Protein 2OZH (pdb70)

Organism: Xanthomonas campestris pv. campestris (strain ATCC 33913 / DSM 3586 / NCPPB 528 / LMG 568 / P 25) (NCBI:txid190485)

Secondary structure (DSSP, 8-state):
----EEE--GGG--HHHHHHHHHHH-STTTT--HHHHHHHHHTSEEEEEEETTEEEEEEEEEE-SSSEEEEEEEEE-GGGTTSSHHHH------GGGSS-SEEE---SS-HHHHHTTT--S-SSGGG-----TTTT--

Foldseek 3Di:
DDDKDKDQPCVLDPLVVLVCCQCPVDQQRPLPDSVVSVVQSVQWRKIFIDDPSDTFWIKTWHDPLEAEIEIDSTDGHPVCPPRCPSVVSCCCVDNSNPPYNYYDYDDDPCVVVVVVVVDDPDPCVVPDDDDDRNPNPD

Sequence (138 aa):
GPHVHVSTDNSLLDIGLIHRTLSSQDTDWAKKDIPLALVQRAIDHSLCFGGFVDGRQVAFARVISDYATFAYLGDVFVVLPEHRRGRGYSSKALLDAVAHPDLQGLRRRFSSLATSSDDAHHGLLYARRYYGFTPPLFPQSLERYVPPGGLLYST

Radius of gyration: 15.12 Å; Cα contacts (8 Å, |Δi|>4): 221; chains: 1; bounding box: 36×44×34 Å

Nearest PDB structures (foldseek):
  2ozh-assembly1_A-2  TM=1.007E+00  e=1.141E-27  Xanthomonas campestris pv. campestris
  7dai-assembly2_C  TM=7.332E-01  e=5.340E-08  Oryza sativa Japonica Group
  1y7r-assembly1_B  TM=7.499E-01  e=1.841E-07  Staphylococcus aureus
  3s6f-assembly1_A-2  TM=7.801E-01  e=3.817E-06  Deinococcus radiodurans
  2atr-assembly1_A  TM=7.359E-01  e=1.605E-06  Streptococcus pneumoniae TIGR4

InterPro domains:
  IPR000182 GNAT domain [PF00583] (30-121)
  IPR000182 GNAT domain [PS51186] (4-136)
  IPR016181 Acyl-CoA N-acyltransferase [SSF55729] (35-123)
  IPR053144 Putative Acetyltransferase Butenolide Biosynthesis [PTHR43233] (3-137)

B-factor: mean 18.24, std 9.51, range [9.13, 61.23]

Solvent-accessible surface area: 9453 Å² total

Structure (mmCIF, N/CA/C/O backbone):
data_2OZH
#
_entry.id   2OZH
#
_cell.length_a   101.957
_cell.length_b   101.957
_cell.length_c   101.957
_cell.angle_alpha   90.000
_cell.angle_beta   90.000
_cell.angle_gamma   90.000
#
_symmetry.space_group_name_H-M   'I 21 3'
#
loop_
_entity.id
_entity.type
_entity.pdbx_description
1 polymer 'Hypothetical protein XCC2953'
2 non-polymer 'SULFATE ION'
3 non-polymer 'UNKNOWN LIGAND'
4 non-polymer 1,2-ETHANEDIOL
5 water water
#
loop_
_atom_site.group_PDB
_atom_site.id
_atom_site.type_symbol
_atom_site.label_atom_id
_atom_site.label_alt_id
_atom_site.label_comp_id
_atom_site.label_asym_id
_atom_site.label_entity_id
_atom_site.label_seq_id
_atom_site.pdbx_PDB_ins_code
_atom_site.Cartn_x
_atom_site.Cartn_y
_atom_site.Cartn_z
_atom_site.occupancy
_atom_site.B_iso_or_equiv
_atom_site.auth_seq_id
_atom_site.auth_comp_id
_atom_site.auth_asym_id
_atom_site.auth_atom_id
_atom_site.pdbx_PDB_model_num
ATOM 1 N N . GLY A 1 1 ? 24.248 49.769 10.640 1.00 18.04 0 GLY A N 1
ATOM 2 C CA . GLY A 1 1 ? 24.384 51.180 10.338 1.00 18.14 0 GLY A CA 1
ATOM 3 C C . GLY A 1 1 ? 23.292 52.037 10.898 1.00 20.17 0 GLY A C 1
ATOM 4 O O . GLY A 1 1 ? 23.158 53.212 10.502 1.00 20.00 0 GLY A O 1
ATOM 13 N N . PRO A 1 3 ? 21.240 54.549 13.256 1.00 19.52 2 PRO A N 1
ATOM 14 C CA . PRO A 1 3 ? 21.723 55.665 14.059 1.00 21.25 2 PRO A CA 1
ATOM 15 C C . PRO A 1 3 ? 21.529 55.444 15.530 1.00 22.40 2 PRO A C 1
ATOM 16 O O . PRO A 1 3 ? 20.538 54.853 15.951 1.00 26.56 2 PRO A O 1
ATOM 20 N N . HIS A 1 4 ? 22.458 55.939 16.326 1.00 20.74 3 HIS A N 1
ATOM 21 C CA . HIS A 1 4 ? 22.228 56.014 17.743 1.00 21.57 3 HIS A CA 1
ATOM 22 C C . HIS A 1 4 ? 21.925 57.501 17.986 1.00 20.94 3 HIS A C 1
ATOM 23 O O . HIS A 1 4 ? 22.841 58.289 18.127 1.00 24.67 3 HIS A O 1
ATOM 30 N N . VAL A 1 5 ? 20.647 57.858 18.002 1.00 18.87 4 VAL A N 1
ATOM 31 C CA . VAL A 1 5 ? 20.236 59.259 18.243 1.00 17.70 4 VAL A CA 1
ATOM 32 C C . VAL A 1 5 ? 19.071 59.306 19.186 1.00 17.12 4 VAL A C 1
ATOM 33 O O . VAL A 1 5 ? 18.121 58.537 19.072 1.00 20.79 4 VAL A O 1
ATOM 37 N N . HIS A 1 6 ? 19.089 60.271 20.099 1.00 13.67 5 HIS A N 1
ATOM 38 C CA . HIS A 1 6 ? 17.979 60.437 20.997 1.00 12.44 5 HIS A CA 1
ATOM 39 C C . HIS A 1 6 ? 17.047 61.494 20.435 1.00 12.78 5 HIS A C 1
ATOM 40 O O . HIS A 1 6 ? 17.499 62.589 20.073 1.00 13.88 5 HIS A O 1
ATOM 47 N N . VAL A 1 7 ? 15.732 61.223 20.390 1.00 11.93 6 VAL A N 1
ATOM 48 C CA . VAL A 1 7 ? 14.751 62.172 19.908 1.00 12.91 6 VAL A CA 1
ATOM 49 C C . VAL A 1 7 ? 13.887 62.560 21.086 1.00 14.52 6 VAL A C 1
ATOM 50 O O . VAL A 1 7 ? 13.366 61.688 21.805 1.00 15.12 6 VAL A O 1
ATOM 54 N N . SER A 1 8 ? 13.770 63.858 21.336 1.00 12.39 7 SER A N 1
ATOM 55 C CA . SER A 1 8 ? 12.961 64.363 22.424 1.00 11.56 7 SER A CA 1
ATOM 56 C C . SER A 1 8 ? 12.049 65.476 21.982 1.00 11.80 7 SER A C 1
ATOM 57 O O . SER A 1 8 ? 12.372 66.228 21.049 1.00 13.26 7 SER A O 1
ATOM 60 N N . THR A 1 9 ? 10.901 65.580 22.659 1.00 11.55 8 THR A N 1
ATOM 61 C CA . THR A 1 9 ? 10.033 66.726 22.519 1.00 11.32 8 THR A CA 1
ATOM 62 C C . THR A 1 9 ? 10.016 67.620 23.763 1.00 12.37 8 THR A C 1
ATOM 63 O O . THR A 1 9 ? 9.187 68.514 23.879 1.00 12.69 8 THR A O 1
ATOM 67 N N . ASP A 1 10 ? 10.965 67.410 24.678 1.00 11.23 9 ASP A N 1
ATOM 68 C CA . ASP A 1 10 ? 11.116 68.236 25.866 1.00 10.40 9 ASP A CA 1
ATOM 69 C C . ASP A 1 10 ? 11.966 69.462 25.544 1.00 10.69 9 ASP A C 1
ATOM 70 O O . ASP A 1 10 ? 13.188 69.335 25.360 1.00 10.75 9 ASP A O 1
ATOM 75 N N . ASN A 1 11 ? 11.337 70.640 25.486 1.00 11.15 10 ASN A N 1
ATOM 76 C CA . ASN A 1 11 ? 12.050 71.827 25.094 1.00 10.52 10 ASN A CA 1
ATOM 77 C C . ASN A 1 11 ? 13.205 72.168 26.004 1.00 11.07 10 ASN A C 1
ATOM 78 O O . ASN A 1 11 ? 14.138 72.873 25.565 1.00 10.51 10 ASN A O 1
ATOM 83 N N . SER A 1 12 ? 13.165 71.703 27.253 1.00 10.17 11 SER A N 1
ATOM 84 C CA . SER A 1 12 ? 14.258 72.009 28.157 1.00 10.80 11 SER A CA 1
ATOM 85 C C . SER A 1 12 ? 15.608 71.439 27.724 1.00 10.91 11 SER A C 1
ATOM 86 O O . SER A 1 12 ? 16.645 71.956 28.158 1.00 12.00 11 SER A O 1
ATOM 89 N N . LEU A 1 13 ? 15.603 70.384 26.924 1.00 10.71 12 LEU A N 1
ATOM 90 C CA . LEU A 1 13 ? 16.831 69.786 26.399 1.00 9.17 12 LEU A CA 1
ATOM 91 C C . LEU A 1 13 ? 17.384 70.539 25.191 1.00 10.68 12 LEU A C 1
ATOM 92 O O . LEU A 1 13 ? 18.564 70.389 24.877 1.00 10.52 12 LEU A O 1
ATOM 97 N N . LEU A 1 14 ? 16.584 71.372 24.529 1.00 10.56 13 LEU A N 1
ATOM 98 C CA . LEU A 1 14 ? 17.062 72.038 23.312 1.00 10.58 13 LEU A CA 1
ATOM 99 C C . LEU A 1 14 ? 18.225 72.972 23.601 1.00 10.68 13 LEU A C 1
ATOM 100 O O . LEU A 1 14 ? 18.253 73.648 24.645 1.00 11.24 13 LEU A O 1
ATOM 105 N N . ASP A 1 15 ? 19.134 73.058 22.644 1.00 10.22 14 ASP A N 1
ATOM 106 C CA . ASP A 1 15 ? 20.248 74.004 22.678 1.00 9.81 14 ASP A CA 1
ATOM 107 C C . ASP A 1 15 ? 19.786 75.212 21.872 1.00 10.13 14 ASP A C 1
ATOM 108 O O . ASP A 1 15 ? 19.915 75.258 20.654 1.00 10.37 14 ASP A O 1
ATOM 113 N N . ILE A 1 16 ? 19.186 76.188 22.549 1.00 10.51 15 ILE A N 1
ATOM 114 C CA . ILE A 1 16 ? 18.564 77.317 21.885 1.00 10.45 15 ILE A CA 1
ATOM 115 C C . ILE A 1 16 ? 19.600 78.114 21.119 1.00 10.75 15 ILE A C 1
ATOM 116 O O . ILE A 1 16 ? 19.317 78.577 20.012 1.00 11.29 15 ILE A O 1
ATOM 121 N N . GLY A 1 17 ? 20.791 78.291 21.679 1.00 11.03 16 GLY A N 1
ATOM 122 C CA . GLY A 1 17 ? 21.818 79.054 20.976 1.00 10.30 16 GLY A CA 1
ATOM 123 C C . GLY A 1 17 ? 22.221 78.388 19.692 1.00 11.44 16 GLY A C 1
ATOM 124 O O . GLY A 1 17 ? 22.429 79.054 18.669 1.00 11.58 16 GLY A O 1
ATOM 125 N N . LEU A 1 18 ? 22.397 77.069 19.719 1.00 10.42 17 LEU A N 1
ATOM 126 C CA . LEU A 1 18 ? 22.702 76.348 18.481 1.00 9.70 17 LEU A CA 1
ATOM 127 C C . LEU A 1 18 ? 21.602 76.530 17.442 1.00 9.61 17 LEU A C 1
ATOM 128 O O . LEU A 1 18 ? 21.883 76.714 16.245 1.00 10.63 17 LEU A O 1
ATOM 133 N N . ILE A 1 19 ? 20.346 76.412 17.861 1.00 10.08 18 ILE A N 1
ATOM 134 C CA . ILE A 1 19 ? 19.250 76.532 16.945 1.00 10.31 18 ILE A CA 1
ATOM 135 C C . ILE A 1 19 ? 19.226 77.942 16.373 1.00 10.13 18 ILE A C 1
ATOM 136 O O . ILE A 1 19 ? 19.012 78.137 15.185 1.00 10.91 18 ILE A O 1
ATOM 141 N N . HIS A 1 20 ? 19.352 78.944 17.224 1.00 10.22 19 HIS A N 1
ATOM 142 C CA . HIS A 1 20 ? 19.389 80.322 16.783 1.00 9.63 19 HIS A CA 1
ATOM 143 C C . HIS A 1 20 ? 20.499 80.571 15.774 1.00 10.35 19 HIS A C 1
ATOM 144 O O . HIS A 1 20 ? 20.266 81.156 14.708 1.00 11.07 19 HIS A O 1
ATOM 151 N N . ARG A 1 21 ? 21.714 80.160 16.084 1.00 10.11 20 ARG A N 1
ATOM 152 C CA . ARG A 1 21 ? 22.824 80.384 15.153 1.00 9.99 20 ARG A CA 1
ATOM 153 C C . ARG A 1 21 ? 22.572 79.694 13.827 1.00 10.59 20 ARG A C 1
ATOM 154 O O . ARG A 1 21 ? 22.805 80.253 12.762 1.00 10.67 20 ARG A O 1
ATOM 162 N N . THR A 1 22 ? 22.108 78.451 13.895 1.00 10.58 21 THR A N 1
ATOM 163 C CA . THR A 1 22 ? 21.863 77.654 12.688 1.00 10.08 21 THR A CA 1
ATOM 164 C C . THR A 1 22 ? 20.807 78.295 11.822 1.00 11.21 21 THR A C 1
ATOM 165 O O . THR A 1 22 ? 20.996 78.491 10.611 1.00 11.47 21 THR A O 1
ATOM 169 N N . LEU A 1 23 ? 19.676 78.622 12.426 1.00 10.63 22 LEU A N 1
ATOM 170 C CA . LEU A 1 23 ? 18.579 79.215 11.658 1.00 10.57 22 LEU A CA 1
ATOM 171 C C . LEU A 1 23 ? 18.981 80.573 11.099 1.00 10.62 22 LEU A C 1
ATOM 172 O O . LEU A 1 23 ? 18.731 80.890 9.926 1.00 12.81 22 LEU A O 1
ATOM 177 N N . SER A 1 24 ? 19.616 81.402 11.923 1.00 11.53 23 SER A N 1
ATOM 178 C CA A SER A 1 24 ? 19.979 82.762 11.546 0.50 10.45 23 SER A CA 1
ATOM 179 C CA B SER A 1 24 ? 19.890 82.749 11.483 0.50 12.59 23 SER A CA 1
ATOM 180 C C . SER A 1 24 ? 21.016 82.820 10.461 1.00 12.30 23 SER A C 1
ATOM 181 O O . SER A 1 24 ? 21.001 83.712 9.613 1.00 12.62 23 SER A O 1
ATOM 186 N N . GLN A 1 25 ? 21.969 81.906 10.519 1.00 12.06 24 GLN A N 1
ATOM 187 C CA . GLN A 1 25 ? 23.142 81.986 9.646 1.00 12.65 24 GLN A CA 1
ATOM 188 C C . GLN A 1 25 ? 23.185 80.980 8.527 1.00 13.36 24 GLN A C 1
ATOM 189 O O . GLN A 1 25 ? 23.792 81.266 7.475 1.00 15.21 24 GLN A O 1
ATOM 195 N N . ASP A 1 26 ? 22.606 79.799 8.724 1.00 12.16 25 ASP A N 1
ATOM 196 C CA . ASP A 1 26 ? 22.760 78.707 7.773 1.00 13.47 25 ASP A CA 1
ATOM 197 C C . ASP A 1 26 ? 21.476 78.276 7.081 1.00 15.79 25 ASP A C 1
ATOM 198 O O . ASP A 1 26 ? 21.461 77.222 6.452 1.00 18.35 25 ASP A O 1
ATOM 203 N N . THR A 1 27 ? 20.436 79.102 7.149 1.00 14.11 26 THR A N 1
ATOM 204 C CA . THR A 1 27 ? 19.193 78.867 6.423 1.00 15.13 26 THR A CA 1
ATOM 205 C C . THR A 1 27 ? 18.791 80.135 5.690 1.00 17.32 26 THR A C 1
ATOM 206 O O . THR A 1 27 ? 19.081 81.226 6.125 1.00 18.62 26 THR A O 1
ATOM 210 N N . ASP A 1 28 ? 18.061 79.997 4.582 1.00 17.52 27 ASP A N 1
ATOM 211 C CA . ASP A 1 28 ? 17.516 81.198 3.971 1.00 19.21 27 ASP A CA 1
ATOM 212 C C . ASP A 1 28 ? 16.192 81.627 4.604 1.00 17.59 27 ASP A C 1
ATOM 213 O O . ASP A 1 28 ? 15.927 82.845 4.767 1.00 19.47 27 ASP A O 1
ATOM 218 N N . TRP A 1 29 ? 15.395 80.645 5.037 1.00 16.13 28 TRP A N 1
ATOM 219 C CA . TRP A 1 29 ? 14.063 80.936 5.493 1.00 16.38 28 TRP A CA 1
ATOM 220 C C . TRP A 1 29 ? 14.054 81.665 6.829 1.00 18.39 28 TRP A C 1
ATOM 221 O O . TRP A 1 29 ? 13.100 82.328 7.166 1.00 20.02 28 TRP A O 1
ATOM 232 N N . ALA A 1 30 ? 15.123 81.550 7.605 1.00 15.64 29 ALA A N 1
ATOM 233 C CA . ALA A 1 30 ? 15.173 82.222 8.888 1.00 14.92 29 ALA A CA 1
ATOM 234 C C . ALA A 1 30 ? 16.402 83.086 9.036 1.00 14.07 29 ALA A C 1
ATOM 235 O O . ALA A 1 30 ? 16.791 83.438 10.143 1.00 14.11 29 ALA A O 1
ATOM 237 N N . LYS A 1 31 ? 17.006 83.484 7.913 1.00 13.34 30 LYS A N 1
ATOM 238 C CA A LYS A 1 31 ? 18.178 84.346 7.929 0.50 14.06 30 LYS A CA 1
ATOM 239 C CA B LYS A 1 31 ? 18.177 84.340 7.933 0.50 14.26 30 LYS A CA 1
ATOM 240 C C . LYS A 1 31 ? 17.956 85.553 8.836 1.00 13.01 30 LYS A C 1
ATOM 241 O O . LYS A 1 31 ? 16.945 86.274 8.700 1.00 15.55 30 LYS A O 1
ATOM 252 N N . ASP A 1 32 ? 18.895 85.776 9.754 1.00 12.82 31 ASP A N 1
ATOM 253 C CA . ASP A 1 32 ? 18.908 86.925 10.660 1.00 12.71 31 ASP A CA 1
ATOM 254 C C . ASP A 1 32 ? 17.795 86.919 11.708 1.00 12.93 31 ASP A C 1
ATOM 255 O O . ASP A 1 32 ? 17.589 87.913 12.394 1.00 14.83 31 ASP A O 1
ATOM 260 N N . ILE A 1 33 ? 17.125 85.785 11.909 1.00 12.82 32 ILE A N 1
ATOM 261 C CA . ILE A 1 33 ? 16.033 85.727 12.893 1.00 12.07 32 ILE A CA 1
ATOM 262 C C . ILE A 1 33 ? 16.568 86.107 14.289 1.00 12.76 32 ILE A C 1
ATOM 263 O O . ILE A 1 33 ? 17.639 85.618 14.708 1.00 13.13 32 ILE A O 1
ATOM 268 N N . PRO A 1 34 ? 15.861 86.999 15.011 1.00 11.92 33 PRO A N 1
ATOM 269 C CA . PRO A 1 34 ? 16.318 87.300 16.378 1.00 11.58 33 PRO A CA 1
ATOM 270 C C . PRO A 1 34 ? 16.146 86.175 17.365 1.00 12.55 33 PRO A C 1
ATOM 271 O O . PRO A 1 34 ? 15.233 85.370 17.255 1.00 12.13 33 PRO A O 1
ATOM 275 N N . LEU A 1 35 ? 17.052 86.116 18.338 1.00 11.34 34 LEU A N 1
ATOM 276 C CA . LEU A 1 35 ? 16.994 85.140 19.417 1.00 11.11 34 LEU A CA 1
ATOM 277 C C . LEU A 1 35 ? 15.643 85.125 20.110 1.00 11.78 34 LEU A C 1
ATOM 278 O O . LEU A 1 35 ? 15.106 84.085 20.394 1.00 12.16 34 LEU A O 1
ATOM 283 N N . ALA A 1 36 ? 15.095 86.301 20.382 1.00 11.89 35 ALA A N 1
ATOM 284 C CA . ALA A 1 36 ? 13.844 86.362 21.129 1.00 13.54 35 ALA A CA 1
ATOM 285 C C . ALA A 1 36 ? 12.735 85.717 20.352 1.00 12.90 35 ALA A C 1
ATOM 286 O O . ALA A 1 36 ? 11.821 85.112 20.951 1.00 13.34 35 ALA A O 1
ATOM 288 N N . LEU A 1 37 ? 12.766 85.791 19.022 1.00 12.65 36 LEU A N 1
ATOM 289 C CA . LEU A 1 37 ? 11.747 85.154 18.206 1.00 12.89 36 LEU A CA 1
ATOM 290 C C . LEU A 1 37 ? 11.950 83.660 18.170 1.00 12.32 36 LEU A C 1
ATOM 291 O O . LEU A 1 37 ? 10.996 82.887 18.133 1.00 13.22 36 LEU A O 1
ATOM 296 N N . VAL A 1 38 ? 13.206 83.214 18.107 1.00 11.78 37 VAL A N 1
ATOM 297 C CA . VAL A 1 38 ? 13.487 81.770 18.182 1.00 11.00 37 VAL A CA 1
ATOM 298 C C . VAL A 1 38 ? 12.923 81.217 19.476 1.00 11.31 37 VAL A C 1
ATOM 299 O O . VAL A 1 38 ? 12.254 80.188 19.465 1.00 11.75 37 VAL A O 1
ATOM 303 N N . GLN A 1 39 ? 13.202 81.871 20.591 1.00 11.08 38 GLN A N 1
ATOM 304 C CA . GLN A 1 39 ? 12.737 81.387 21.868 1.00 11.03 38 GLN A CA 1
ATOM 305 C C . GLN A 1 39 ? 11.222 81.368 21.938 1.00 10.73 38 GLN A C 1
ATOM 306 O O . GLN A 1 39 ? 10.637 80.359 22.368 1.00 11.98 38 GLN A O 1
ATOM 312 N N . ARG A 1 40 ? 10.586 82.460 21.512 1.00 11.24 39 ARG A N 1
ATOM 313 C CA . ARG A 1 40 ? 9.126 82.510 21.537 1.00 10.84 39 ARG A CA 1
ATOM 314 C C . ARG A 1 40 ? 8.516 81.428 20.646 1.00 11.65 39 ARG A C 1
ATOM 315 O O . ARG A 1 40 ? 7.556 80.745 21.026 1.00 12.24 39 ARG A O 1
ATOM 323 N N . ALA A 1 41 ? 9.074 81.265 19.462 1.00 11.01 40 ALA A N 1
ATOM 324 C CA . ALA A 1 41 ? 8.580 80.257 18.545 1.00 11.04 40 ALA A CA 1
ATOM 325 C C . ALA A 1 41 ? 8.636 78.891 19.184 1.00 11.01 40 ALA A C 1
ATOM 326 O O . ALA A 1 41 ? 7.675 78.116 19.135 1.00 11.90 40 ALA A O 1
ATOM 328 N N . ILE A 1 42 ? 9.777 78.543 19.780 1.00 10.96 41 ILE A N 1
ATOM 329 C CA . ILE A 1 42 ? 9.950 77.252 20.417 1.00 10.62 41 ILE A CA 1
ATOM 330 C C . ILE A 1 42 ? 8.961 77.057 21.557 1.00 10.89 41 ILE A C 1
ATOM 331 O O . ILE A 1 42 ? 8.373 75.976 21.694 1.00 11.64 41 ILE A O 1
ATOM 336 N N . ASP A 1 43 ? 8.764 78.119 22.347 1.00 10.93 42 ASP A N 1
ATOM 337 C CA . ASP A 1 43 ? 7.870 78.047 23.494 1.00 10.80 42 ASP A CA 1
ATOM 338 C C . ASP A 1 43 ? 6.443 77.703 23.072 1.00 10.88 42 ASP A C 1
ATOM 339 O O . ASP A 1 43 ? 5.695 77.086 23.840 1.00 14.05 42 ASP A O 1
ATOM 344 N N . HIS A 1 44 ? 6.073 78.027 21.842 1.00 11.00 43 HIS A N 1
ATOM 345 C CA . HIS A 1 44 ? 4.696 77.823 21.360 1.00 11.15 43 HIS A CA 1
ATOM 346 C C . HIS A 1 44 ? 4.568 76.794 20.266 1.00 11.94 43 HIS A C 1
ATOM 347 O O . HIS A 1 44 ? 3.571 76.746 19.539 1.00 12.98 43 HIS A O 1
ATOM 354 N N . SER A 1 45 ? 5.560 75.925 20.157 1.00 11.73 44 SER A N 1
ATOM 355 C CA . SER A 1 45 ? 5.582 74.862 19.184 1.00 11.01 44 SER A CA 1
ATOM 356 C C . SER A 1 45 ? 5.853 73.532 19.827 1.00 11.79 44 SER A C 1
ATOM 357 O O . SER A 1 45 ? 6.364 73.467 20.950 1.00 12.80 44 SER A O 1
ATOM 360 N N . LEU A 1 46 ? 5.562 72.465 19.086 1.00 10.96 45 LEU A N 1
ATOM 361 C CA . LEU A 1 46 ? 5.976 71.119 19.424 1.00 11.18 45 LEU A CA 1
ATOM 362 C C . LEU A 1 46 ? 7.274 70.856 18.691 1.00 10.33 45 LEU A C 1
ATOM 363 O O . LEU A 1 46 ? 7.337 70.792 17.470 1.00 11.14 45 LEU A O 1
ATOM 368 N N . CYS A 1 47 ? 8.358 70.818 19.458 1.00 10.93 46 CYS A N 1
ATOM 369 C CA . CYS A 1 47 ? 9.698 70.770 18.907 1.00 10.94 46 CYS A CA 1
ATOM 370 C C . CYS A 1 47 ? 10.301 69.396 19.107 1.00 11.10 46 CYS A C 1
ATOM 371 O O . CYS A 1 47 ? 10.090 68.755 20.145 1.00 11.90 46 CYS A O 1
ATOM 374 N N . PHE A 1 48 ? 11.050 68.957 18.100 1.00 11.39 47 PHE A N 1
ATOM 375 C CA . PHE A 1 48 ? 11.727 67.645 18.088 1.00 11.69 47 PHE A CA 1
ATOM 376 C C . PHE A 1 48 ? 13.223 67.921 18.017 1.00 10.72 47 PHE A C 1
ATOM 377 O O . PHE A 1 48 ? 13.723 68.454 17.026 1.00 11.61 47 PHE A O 1
ATOM 385 N N . GLY A 1 49 ? 13.929 67.546 19.064 1.00 11.44 48 GLY A N 1
ATOM 386 C CA . GLY A 1 49 ? 15.377 67.659 19.056 1.00 11.22 48 GLY A CA 1
ATOM 387 C C . GLY A 1 49 ? 16.003 66.303 18.914 1.00 11.61 48 GLY A C 1
ATOM 388 O O . GLY A 1 49 ? 15.527 65.330 19.485 1.00 12.19 48 GLY A O 1
ATOM 389 N N . GLY A 1 50 ? 17.093 66.223 18.167 1.00 11.20 49 GLY A N 1
ATOM 390 C CA . GLY A 1 50 ? 17.893 65.027 18.089 1.00 10.81 49 GLY A CA 1
ATOM 391 C C . GLY A 1 50 ? 19.261 65.276 18.713 1.00 10.13 49 GLY A C 1
ATOM 392 O O . GLY A 1 50 ? 19.850 66.329 18.491 1.00 11.10 49 GLY A O 1
ATOM 393 N N . PHE A 1 51 ? 19.679 64.321 19.526 1.00 11.13 50 PHE A N 1
ATOM 394 C CA . PHE A 1 51 ? 20.873 64.480 20.354 1.00 11.01 50 PHE A CA 1
ATOM 395 C C . PHE A 1 51 ? 21.766 63.259 20.263 1.00 10.14 50 PHE A C 1
ATOM 396 O O . PHE A 1 51 ? 21.264 62.124 20.258 1.00 11.87 50 PHE A O 1
ATOM 404 N N . VAL A 1 52 ? 23.066 63.504 20.243 1.00 10.69 51 VAL A N 1
ATOM 405 C CA . VAL A 1 52 ? 24.062 62.438 20.296 1.00 11.09 51 VAL A CA 1
ATOM 406 C C . VAL A 1 52 ? 25.153 62.865 21.273 1.00 11.23 51 VAL A C 1
ATOM 407 O O . VAL A 1 52 ? 25.727 63.921 21.131 1.00 11.61 51 VAL A O 1
ATOM 411 N N . ASP A 1 53 ? 25.444 62.004 22.236 1.00 12.58 52 ASP A N 1
ATOM 412 C CA . ASP A 1 53 ? 26.553 62.199 23.173 1.00 11.85 52 ASP A CA 1
ATOM 413 C C . ASP A 1 53 ? 26.526 63.589 23.807 1.00 11.33 52 ASP A C 1
ATOM 414 O O . ASP A 1 53 ? 27.538 64.276 23.959 1.00 12.05 52 ASP A O 1
ATOM 419 N N . GLY A 1 54 ? 25.329 64.003 24.186 1.00 11.63 53 GLY A N 1
ATOM 420 C CA . GLY A 1 54 ? 25.165 65.200 24.969 1.00 11.22 53 GLY A CA 1
ATOM 421 C C . GLY A 1 54 ? 25.023 66.492 24.210 1.00 11.27 53 GLY A C 1
ATOM 422 O O . GLY A 1 54 ? 24.957 67.566 24.810 1.00 11.53 53 GLY A O 1
ATOM 423 N N . ARG A 1 55 ? 25.062 66.401 22.864 1.00 11.62 54 ARG A N 1
ATOM 424 C CA . ARG A 1 55 ? 25.002 67.556 22.005 1.00 12.13 54 ARG A CA 1
ATOM 425 C C . ARG A 1 55 ? 23.793 67.429 21.082 1.00 10.22 54 ARG A C 1
ATOM 426 O O . ARG A 1 55 ? 23.494 66.334 20.614 1.00 11.56 54 ARG A O 1
ATOM 434 N N . GLN A 1 56 ? 23.161 68.554 20.790 1.00 10.90 55 GLN A N 1
ATOM 435 C CA . GLN A 1 56 ? 22.087 68.568 19.791 1.00 9.98 55 GLN A CA 1
ATOM 436 C C . GLN A 1 56 ? 22.705 68.527 18.394 1.00 11.43 55 GLN A C 1
ATOM 437 O O . GLN A 1 56 ? 23.627 69.268 18.080 1.00 12.96 55 GLN A O 1
ATOM 443 N N . VAL A 1 57 ? 22.136 67.652 17.560 1.00 11.09 56 VAL A N 1
ATOM 444 C CA . VAL A 1 57 ? 22.596 67.449 16.187 1.00 11.34 56 VAL A CA 1
ATOM 445 C C . VAL A 1 57 ? 21.515 67.703 15.143 1.00 11.20 56 VAL A C 1
ATOM 446 O O . VAL A 1 57 ? 21.838 67.793 13.954 1.00 10.85 56 VAL A O 1
ATOM 450 N N . ALA A 1 58 ? 20.245 67.809 15.542 1.00 10.39 57 ALA A N 1
ATOM 451 C CA . ALA A 1 58 ? 19.167 67.928 14.552 1.00 10.65 57 ALA A CA 1
ATOM 452 C C . ALA A 1 58 ? 17.965 68.546 15.220 1.00 10.29 57 ALA A C 1
ATOM 453 O O . ALA A 1 58 ? 17.848 68.555 16.453 1.00 10.68 57 ALA A O 1
ATOM 455 N N . PHE A 1 59 ? 17.028 69.046 14.404 1.00 10.20 58 PHE A N 1
ATOM 456 C CA . PHE A 1 59 ? 15.851 69.745 14.889 1.00 9.70 58 PHE A CA 1
ATOM 457 C C . PHE A 1 59 ? 14.740 69.668 13.860 1.00 9.99 58 PHE A C 1
ATOM 458 O O . PHE A 1 59 ? 14.993 69.623 12.663 1.00 11.18 58 PHE A O 1
ATOM 466 N N . ALA A 1 60 ? 13.513 69.675 14.363 1.00 10.58 59 ALA A N 1
ATOM 467 C CA . ALA A 1 60 ? 12.320 69.881 13.539 1.00 11.71 59 ALA A CA 1
ATOM 468 C C . ALA A 1 60 ? 11.282 70.512 14.414 1.00 11.26 59 ALA A C 1
ATOM 469 O O . ALA A 1 60 ? 11.241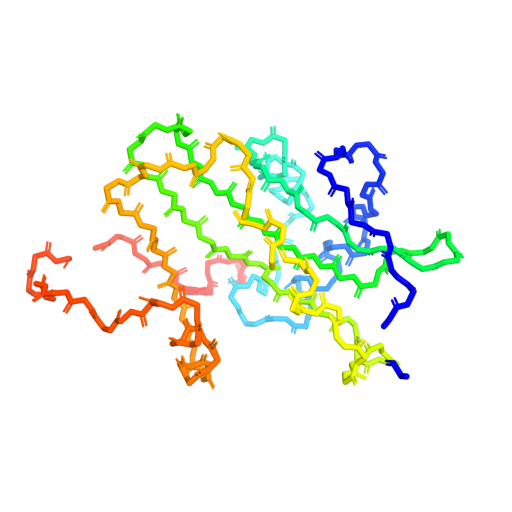 70.263 15.610 1.00 12.49 59 ALA A O 1
ATOM 471 N N . ARG A 1 61 ? 10.433 71.344 13.833 1.00 10.66 60 ARG A N 1
ATOM 472 C CA . ARG A 1 61 ? 9.486 72.118 14.608 1.00 11.23 60 ARG A CA 1
ATOM 473 C C . ARG A 1 61 ? 8.095 72.075 13.986 1.00 10.36 60 ARG A C 1
ATOM 474 O O . ARG A 1 61 ? 7.963 72.245 12.779 1.00 11.91 60 ARG A O 1
ATOM 482 N N . VAL A 1 62 ? 7.101 71.821 14.816 1.00 10.70 61 VAL A N 1
ATOM 483 C CA . VAL A 1 62 ? 5.722 71.718 14.369 1.00 11.05 61 VAL A CA 1
ATOM 484 C C . VAL A 1 62 ? 4.852 72.750 15.092 1.00 10.95 61 VAL A C 1
ATOM 485 O O . VAL A 1 62 ? 4.879 72.848 16.313 1.00 11.84 61 VAL A O 1
ATOM 489 N N . ILE A 1 63 ? 4.056 73.508 14.343 1.00 10.44 62 ILE A N 1
ATOM 490 C CA . ILE A 1 63 ? 3.068 74.412 14.901 1.00 10.14 62 ILE A CA 1
ATOM 491 C C . ILE A 1 63 ? 1.713 73.735 14.623 1.00 10.30 62 ILE A C 1
ATOM 492 O O . ILE A 1 63 ? 1.398 73.456 13.475 1.00 11.09 62 ILE A O 1
ATOM 497 N N . SER A 1 64 ? 0.917 73.515 15.657 1.00 10.59 63 SER A N 1
ATOM 498 C CA . SER A 1 64 ? -0.312 72.739 15.493 1.00 10.11 63 SER A CA 1
ATOM 499 C C . SER A 1 64 ? -1.314 73.055 16.562 1.00 10.28 63 SER A C 1
ATOM 500 O O . SER A 1 64 ? -0.952 73.493 17.654 1.00 11.15 63 SER A O 1
ATOM 503 N N . ASP A 1 65 ? -2.591 72.788 16.263 1.00 10.21 64 ASP A N 1
ATOM 504 C CA . ASP A 1 65 ? -3.639 72.760 17.272 1.00 9.96 64 ASP A CA 1
ATOM 505 C C . ASP A 1 65 ? -3.828 71.377 17.891 1.00 9.94 64 ASP A C 1
ATOM 506 O O . ASP A 1 65 ? -4.715 71.205 18.714 1.00 10.64 64 ASP A O 1
ATOM 511 N N . TYR A 1 66 ? -3.012 70.405 17.476 1.00 10.85 65 TYR A N 1
ATOM 512 C CA . TYR A 1 66 ? -3.070 69.034 17.981 1.00 11.20 65 TYR A CA 1
ATOM 513 C C . TYR A 1 66 ? -4.436 68.420 17.763 1.00 10.65 65 TYR A C 1
ATOM 514 O O . TYR A 1 66 ? -4.893 67.547 18.535 1.00 12.12 65 TYR A O 1
ATOM 523 N N . ALA A 1 67 ? -5.108 68.860 16.697 1.00 10.39 66 ALA A N 1
ATOM 524 C CA . ALA A 1 67 ? -6.469 68.436 16.422 1.00 9.80 66 ALA A CA 1
ATOM 525 C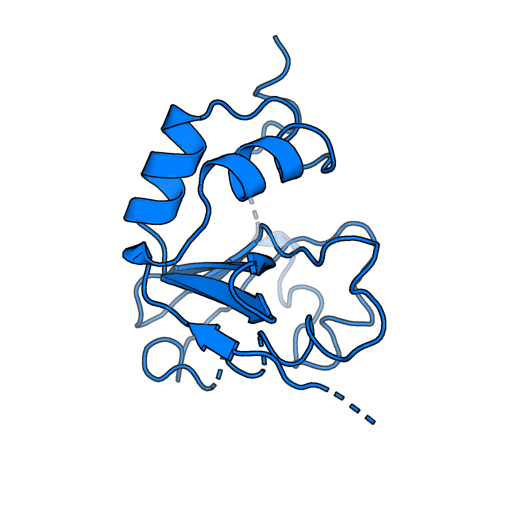 C . ALA A 1 67 ? -6.856 68.386 14.958 1.00 10.76 66 ALA A C 1
ATOM 526 O O . ALA A 1 67 ? -7.399 67.370 14.508 1.00 11.18 66 ALA A O 1
ATOM 528 N N . THR A 1 68 ? -6.559 69.455 14.223 1.00 10.01 67 THR A N 1
ATOM 529 C CA . THR A 1 68 ? -6.996 69.608 12.845 1.00 9.82 67 THR A CA 1
ATOM 530 C C . THR A 1 68 ? -5.892 69.969 11.844 1.00 9.99 67 THR A C 1
ATOM 531 O O . THR A 1 68 ? -6.036 69.664 10.673 1.00 10.38 67 THR A O 1
ATOM 535 N N . PHE A 1 69 ? -4.830 70.635 12.299 1.00 10.47 68 PHE A N 1
ATOM 536 C CA . PHE A 1 69 ? -3.858 71.259 11.419 1.00 10.09 68 PHE A CA 1
ATOM 537 C C . PHE A 1 69 ? -2.488 71.237 12.047 1.00 11.27 68 PHE A C 1
ATOM 538 O O . PHE A 1 69 ? -2.348 71.439 13.254 1.00 10.95 68 PHE A O 1
ATOM 546 N N . ALA A 1 70 ? -1.468 70.998 11.223 1.00 10.07 69 ALA A N 1
ATOM 547 C CA . ALA A 1 70 ? -0.077 71.196 11.642 1.00 9.71 69 ALA A CA 1
ATOM 548 C C . ALA A 1 70 ? 0.732 71.756 10.488 1.00 11.08 6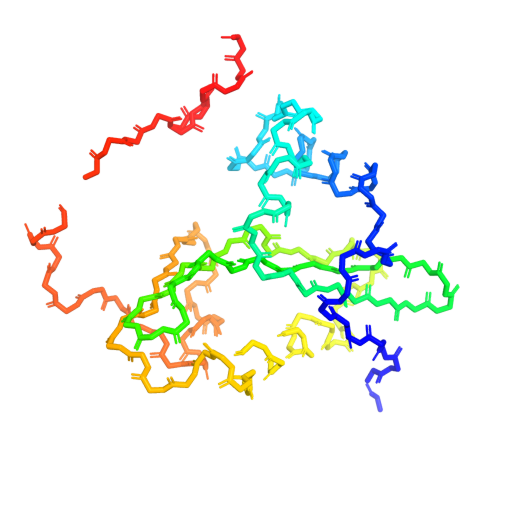9 ALA A C 1
ATOM 549 O O . ALA A 1 70 ? 0.439 71.488 9.327 1.00 10.74 69 ALA A O 1
ATOM 551 N N . TYR A 1 71 ? 1.797 72.475 10.857 1.00 10.56 70 TYR A N 1
ATOM 552 C CA . TYR A 1 71 ? 2.758 73.039 9.924 1.00 9.78 70 TYR A CA 1
ATOM 553 C C . TYR A 1 71 ? 4.151 72.640 10.393 1.00 10.49 70 TYR A C 1
ATOM 554 O O . TYR A 1 71 ? 4.473 72.829 11.558 1.00 11.95 70 TYR A O 1
ATOM 563 N N . LEU A 1 72 ? 4.958 72.101 9.493 1.00 10.10 71 LEU A N 1
ATOM 564 C CA . LEU A 1 72 ? 6.329 71.685 9.758 1.00 11.00 71 LEU A CA 1
ATOM 565 C C . LEU A 1 72 ? 7.281 72.716 9.217 1.00 12.34 71 LEU A C 1
ATOM 566 O O . LEU A 1 72 ? 7.178 73.140 8.091 1.00 12.89 71 LEU A O 1
ATOM 571 N N . GLY A 1 73 ? 8.297 73.033 10.008 1.00 13.04 72 GLY A N 1
ATOM 572 C CA . GLY A 1 73 ? 9.398 73.871 9.537 1.00 14.23 72 GLY A CA 1
ATOM 573 C C . GLY A 1 73 ? 10.642 73.716 10.387 1.00 13.66 72 GLY A C 1
ATOM 574 O O . GLY A 1 73 ? 10.706 72.914 11.309 1.00 13.52 72 GLY A O 1
ATOM 575 N N . ASP A 1 74 ? 11.640 74.502 10.028 1.00 13.88 73 ASP A N 1
ATOM 576 C CA . ASP A 1 74 ? 12.911 74.587 10.751 1.00 12.73 73 ASP A CA 1
ATOM 577 C C . ASP A 1 74 ? 13.672 73.261 10.804 1.00 14.08 73 ASP A C 1
ATOM 578 O O . ASP A 1 74 ? 14.486 73.056 11.686 1.00 14.60 73 ASP A O 1
ATOM 583 N N . VAL A 1 75 ? 13.478 72.384 9.844 1.00 12.45 74 VAL A N 1
ATOM 584 C CA . VAL A 1 75 ? 14.150 71.083 9.852 1.00 12.29 74 VAL A CA 1
ATOM 585 C C . VAL A 1 75 ? 15.594 71.251 9.484 1.00 11.91 74 VAL A C 1
ATOM 586 O O . VAL A 1 75 ? 15.945 71.857 8.440 1.00 13.85 74 VAL A O 1
ATOM 590 N N . PHE A 1 76 ? 16.493 70.717 10.325 1.00 10.93 75 PHE A N 1
ATOM 591 C CA . PHE A 1 76 ? 17.881 70.688 9.966 1.00 11.13 75 PHE A CA 1
ATOM 592 C C . PHE A 1 76 ? 18.604 69.541 10.680 1.00 10.46 75 PHE A C 1
ATOM 593 O O . PHE A 1 76 ? 18.194 69.079 11.737 1.00 10.25 75 PHE A O 1
ATOM 601 N N . VAL A 1 77 ? 19.723 69.154 10.057 1.00 11.01 76 VAL A N 1
ATOM 602 C CA A VAL A 1 77 ? 20.741 68.278 10.640 0.50 10.71 76 VAL A CA 1
ATOM 603 C CA B VAL A 1 77 ? 20.731 68.307 10.675 0.50 11.80 76 VAL A CA 1
ATOM 604 C C . VAL A 1 77 ? 22.069 68.975 10.439 1.00 11.43 76 VAL A C 1
ATOM 605 O O . VAL A 1 77 ? 22.336 69.452 9.343 1.00 13.07 76 VAL A O 1
ATOM 612 N N . LEU A 1 78 ? 22.911 69.035 11.476 1.00 10.73 77 LEU A N 1
ATOM 613 C CA . LEU A 1 78 ? 24.212 69.674 11.338 1.00 11.96 77 LEU A CA 1
ATOM 614 C C . LEU A 1 78 ? 25.041 68.933 10.313 1.00 11.19 77 LEU A C 1
ATOM 615 O O . LEU A 1 78 ? 24.956 67.700 10.198 1.00 11.09 77 LEU A O 1
ATOM 620 N N . PRO A 1 79 ? 25.841 69.645 9.521 1.00 12.66 78 PRO A N 1
ATOM 621 C CA . PRO A 1 79 ? 26.513 69.017 8.391 1.00 14.20 78 PRO A CA 1
ATOM 622 C C . PRO A 1 79 ? 27.389 67.830 8.710 1.00 13.51 78 PRO A C 1
ATOM 62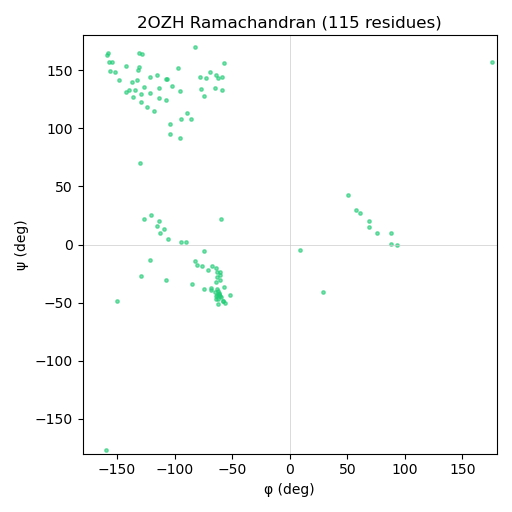3 O O . PRO A 1 79 ? 27.413 66.861 7.921 1.00 17.39 78 PRO A O 1
ATOM 627 N N . GLU A 1 80 ? 28.086 67.839 9.831 1.00 13.72 79 GLU A N 1
ATOM 628 C CA . GLU A 1 80 ? 28.967 66.719 10.155 1.00 15.16 79 GLU A CA 1
ATOM 629 C C . GLU A 1 80 ? 28.220 65.463 10.605 1.00 16.17 79 GLU A C 1
ATOM 630 O O . GLU A 1 80 ? 28.834 64.412 10.787 1.00 18.34 79 GLU A O 1
ATOM 636 N N . HIS A 1 81 ? 26.906 65.571 10.757 1.00 13.19 80 HIS A N 1
ATOM 637 C CA . HIS A 1 81 ? 26.046 64.508 11.259 1.00 11.86 80 HIS A CA 1
ATOM 638 C C . HIS A 1 81 ? 25.100 63.990 10.197 1.00 13.11 80 HIS A C 1
ATOM 639 O O . HIS A 1 81 ? 24.164 63.253 10.520 1.00 13.59 80 HIS A O 1
ATOM 646 N N . ARG A 1 82 ? 25.294 64.388 8.948 1.00 12.80 81 ARG A N 1
ATOM 647 C CA A ARG A 1 82 ? 24.408 63.968 7.879 0.60 14.37 81 ARG A CA 1
ATOM 648 C CA B ARG A 1 82 ? 24.442 63.972 7.832 0.40 14.04 81 ARG A CA 1
ATOM 649 C C . ARG A 1 82 ? 24.653 62.522 7.412 1.00 13.79 81 ARG A C 1
ATOM 650 O O . ARG A 1 82 ? 25.733 61.943 7.639 1.00 14.82 81 ARG A O 1
ATOM 661 N N . GLY A 1 83 ? 23.626 61.966 6.771 1.00 11.37 82 GLY A N 1
ATOM 662 C CA . GLY A 1 83 ? 23.685 60.628 6.202 1.00 12.90 82 GLY A CA 1
ATOM 663 C C . GLY A 1 83 ? 23.584 59.481 7.195 1.00 12.50 82 GLY A C 1
ATOM 664 O O . GLY A 1 83 ? 23.809 58.324 6.836 1.00 12.86 82 GLY A O 1
ATOM 665 N N . ARG A 1 84 ? 23.250 59.790 8.450 1.00 10.79 83 ARG A N 1
ATOM 666 C CA . ARG A 1 84 ? 23.183 58.821 9.519 1.00 10.16 83 ARG A CA 1
ATOM 667 C C . ARG A 1 84 ? 21.773 58.455 9.925 1.00 11.95 83 ARG A C 1
ATOM 668 O O . ARG A 1 84 ? 21.578 57.756 10.895 1.00 16.37 83 ARG A O 1
ATOM 676 N N . GLY A 1 85 ? 20.776 58.966 9.227 1.00 10.53 84 GLY A N 1
ATOM 677 C CA . GLY A 1 85 ? 19.400 58.700 9.536 1.00 11.64 84 GLY A CA 1
ATOM 678 C C . GLY A 1 85 ? 18.765 59.623 10.544 1.00 12.48 84 GLY A C 1
ATOM 679 O O . GLY A 1 85 ? 17.625 59.355 10.970 1.00 13.39 84 GLY A O 1
ATOM 680 N N . TYR A 1 86 ? 19.449 60.706 10.913 1.00 12.52 85 TYR A N 1
ATOM 681 C CA . TYR A 1 86 ? 18.880 61.601 11.942 1.00 13.25 85 TYR A CA 1
A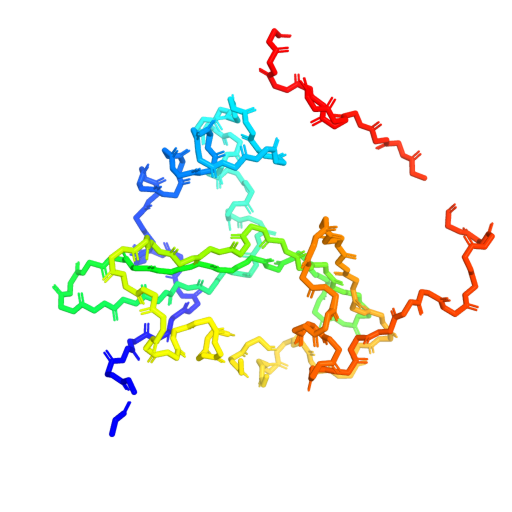TOM 682 C C . TYR A 1 86 ? 17.634 62.358 11.453 1.00 14.64 85 TYR A C 1
ATOM 683 O O . TYR A 1 86 ? 16.673 62.496 12.242 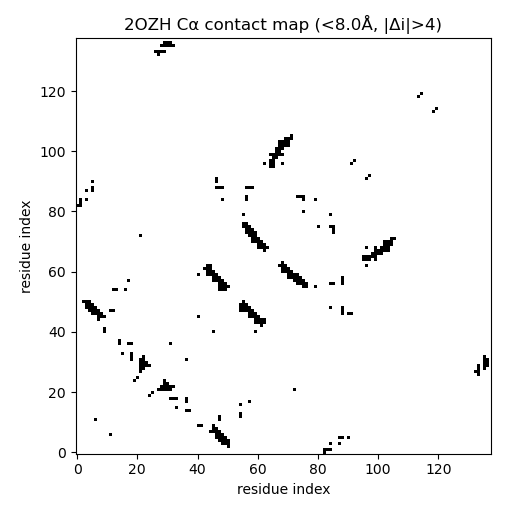1.00 14.81 85 TYR A O 1
ATOM 692 N N . SER A 1 87 ? 17.571 62.792 10.187 1.00 15.73 86 SER A N 1
ATOM 693 C CA A SER A 1 87 ? 16.345 63.436 9.639 0.50 16.30 86 SER A CA 1
ATOM 694 C CA B SER A 1 87 ? 16.353 63.467 9.714 0.50 17.34 86 SER A CA 1
ATOM 695 C C . SER A 1 87 ? 15.175 62.493 9.728 1.00 17.34 86 SER A C 1
ATOM 696 O O . SER A 1 87 ? 14.064 62.863 10.153 1.00 16.81 86 SER A O 1
ATOM 701 N N . LYS A 1 88 ? 15.393 61.256 9.283 1.00 15.42 87 LYS A N 1
ATOM 702 C CA . LYS A 1 88 ? 14.367 60.253 9.283 1.00 15.41 87 LYS A CA 1
ATOM 703 C C . LYS A 1 88 ? 13.932 59.962 10.711 1.00 12.12 87 LYS A C 1
ATOM 704 O O . LYS A 1 88 ? 12.770 59.751 10.957 1.00 12.90 87 LYS A O 1
ATOM 710 N N . ALA A 1 89 ? 14.870 59.938 11.656 1.00 11.52 88 ALA A N 1
ATOM 711 C CA . ALA A 1 89 ? 14.492 59.654 13.039 1.00 11.08 88 ALA A CA 1
ATOM 712 C C . ALA A 1 89 ? 13.522 60.728 13.532 1.00 12.38 88 ALA A C 1
ATOM 713 O O . ALA A 1 89 ? 12.508 60.443 14.201 1.00 11.93 88 ALA A O 1
ATOM 715 N N . LEU A 1 90 ? 13.819 61.976 13.199 1.00 11.28 89 LEU A N 1
ATOM 716 C CA A LEU A 1 90 ? 12.937 63.028 13.635 0.50 11.32 89 LEU A CA 1
ATOM 717 C CA B LEU A 1 90 ? 12.937 63.083 13.556 0.50 11.73 89 LEU A CA 1
ATOM 718 C C . LEU A 1 90 ? 11.595 62.991 12.896 1.00 10.01 89 LEU A C 1
ATOM 719 O O . LEU A 1 90 ? 10.547 63.156 13.514 1.00 10.99 89 LEU A O 1
ATOM 736 N N . ASP A 1 92 ? 10.148 60.406 11.558 1.00 11.87 91 ASP A N 1
ATOM 737 C CA . ASP A 1 92 ? 9.407 59.270 12.072 1.00 11.92 91 ASP A CA 1
ATOM 738 C C . ASP A 1 92 ? 8.697 59.632 13.377 1.00 11.96 91 ASP A C 1
ATOM 739 O O . ASP A 1 92 ? 7.528 59.267 13.594 1.00 12.10 91 ASP A O 1
ATOM 744 N N . ALA A 1 93 ? 9.370 60.391 14.250 1.00 11.22 92 ALA A N 1
ATOM 745 C CA . ALA A 1 93 ? 8.789 60.801 15.499 1.00 10.99 92 ALA A CA 1
ATOM 746 C C . ALA A 1 93 ? 7.649 61.791 15.268 1.00 11.41 92 ALA A C 1
ATOM 747 O O . ALA A 1 93 ? 6.637 61.749 15.970 1.00 12.19 92 ALA A O 1
ATOM 749 N N . VAL A 1 94 ? 7.813 62.697 14.311 1.00 11.40 93 VAL A N 1
ATOM 750 C CA . VAL A 1 94 ? 6.709 63.605 13.946 1.00 11.48 93 VAL A CA 1
ATOM 751 C C . VAL A 1 94 ? 5.490 62.841 13.478 1.00 12.00 93 VAL A C 1
ATOM 752 O O . VAL A 1 94 ? 4.353 63.102 13.919 1.00 13.11 93 VAL A O 1
ATOM 764 N N . ALA A 1 96 ? 4.638 59.838 14.042 1.00 13.02 95 ALA A N 1
ATOM 765 C CA . ALA A 1 96 ? 4.096 58.963 15.080 1.00 13.03 95 ALA A CA 1
ATOM 766 C C . ALA A 1 96 ? 3.609 59.688 16.315 1.00 13.37 95 ALA A C 1
ATOM 767 O O . ALA A 1 96 ? 3.096 59.053 17.239 1.00 13.83 95 ALA A O 1
ATOM 769 N N . HIS A 1 97 ? 3.798 61.017 16.390 1.00 12.84 96 HIS A N 1
ATOM 770 C CA . HIS A 1 97 ? 3.539 61.675 17.658 1.00 12.00 96 HIS A CA 1
ATOM 771 C C . HIS A 1 97 ? 2.062 61.608 18.052 1.00 13.85 96 HIS A C 1
ATOM 772 O O . HIS A 1 97 ? 1.209 61.877 17.231 1.00 13.24 96 HIS A O 1
ATOM 779 N N . PRO A 1 98 ? 1.755 61.278 19.313 1.00 12.56 97 PRO A N 1
ATOM 780 C CA . PRO A 1 98 ? 0.353 61.069 19.632 1.00 13.88 97 PRO A CA 1
ATOM 781 C C . PRO A 1 98 ? -0.535 62.294 19.485 1.00 15.83 97 PRO A C 1
ATOM 782 O O . PRO A 1 98 ? -1.757 62.145 19.377 1.00 17.01 97 PRO A O 1
ATOM 786 N N . ASP A 1 99 ? 0.033 63.487 19.488 1.00 13.95 98 ASP A N 1
ATOM 787 C CA . ASP A 1 99 ? -0.768 64.724 19.390 1.00 13.85 98 ASP A CA 1
ATOM 788 C C . ASP A 1 99 ? -0.871 65.209 17.956 1.00 13.71 98 ASP A C 1
ATOM 789 O O . ASP A 1 99 ? -1.439 66.271 17.722 1.00 13.59 98 ASP A O 1
ATOM 794 N N . LEU A 1 100 ? -0.297 64.470 17.004 1.00 12.04 99 LEU A N 1
ATOM 795 C CA . LEU A 1 100 ? -0.312 64.830 15.591 1.00 11.66 99 LEU A CA 1
ATOM 796 C C . LEU A 1 100 ? -0.977 63.788 14.703 1.00 10.89 99 LEU A C 1
ATOM 797 O O . LEU A 1 100 ? -0.710 63.690 13.503 1.00 12.70 99 LEU A O 1
ATOM 802 N N . GLN A 1 101 ? -1.882 63.014 15.303 1.00 13.09 100 GLN A N 1
ATOM 803 C CA . GLN A 1 101 ? -2.628 61.998 14.582 1.00 13.04 100 GLN A CA 1
ATOM 804 C C . GLN A 1 101 ? -3.994 62.503 14.164 1.00 13.25 100 GLN A C 1
ATOM 805 O O . GLN A 1 101 ? -4.552 63.394 14.790 1.00 14.34 100 GLN A O 1
ATOM 811 N N . GLY A 1 102 ? -4.515 61.951 13.073 1.00 13.74 101 GLY A N 1
ATOM 812 C CA . GLY A 1 102 ? -5.858 62.293 12.640 1.00 14.07 101 GLY A CA 1
ATOM 813 C C . GLY A 1 102 ? -6.051 63.701 12.120 1.00 13.26 101 GLY A C 1
ATOM 814 O O . GLY A 1 102 ? -7.179 64.196 12.079 1.00 13.19 101 GLY A O 1
ATOM 815 N N . LEU A 1 103 ? -4.973 64.366 11.710 1.00 11.94 102 LEU A N 1
ATOM 816 C CA . LEU A 1 103 ? -5.099 65.730 11.278 1.00 11.83 102 LEU A CA 1
ATOM 817 C C . LEU A 1 103 ? -5.671 65.813 9.881 1.00 11.40 102 LEU A C 1
ATOM 818 O O . LEU A 1 103 ? -5.323 64.992 9.023 1.00 12.79 102 LEU A O 1
ATOM 823 N N . ARG A 1 104 ? -6.484 66.819 9.637 1.00 11.63 103 ARG A N 1
ATOM 824 C CA A ARG A 1 104 ? -7.034 67.072 8.324 0.50 11.95 103 ARG A CA 1
ATOM 825 C CA B ARG A 1 104 ? -7.014 66.975 8.301 0.50 13.94 103 ARG A CA 1
ATOM 826 C C . ARG A 1 104 ? -5.956 67.534 7.358 1.00 12.11 103 ARG A C 1
ATOM 827 O O . ARG A 1 104 ? -5.929 67.133 6.183 1.00 12.33 103 ARG A O 1
ATOM 842 N N . ARG A 1 105 ? -5.060 68.405 7.844 1.00 11.34 104 ARG A N 1
ATOM 843 C CA . ARG A 1 105 ? -4.021 68.978 6.993 1.00 11.06 104 ARG A CA 1
ATOM 844 C C . ARG A 1 105 ? -2.717 69.125 7.746 1.00 11.50 104 ARG A C 1
ATOM 845 O O . ARG A 1 105 ? -2.695 69.688 8.857 1.00 12.00 104 ARG A O 1
ATOM 853 N N . PHE A 1 106 ? -1.649 68.657 7.119 1.00 10.40 105 PHE A N 1
ATOM 854 C CA . PHE A 1 106 ? -0.275 68.851 7.608 1.00 10.57 105 PHE A CA 1
ATOM 855 C C . PHE A 1 106 ? 0.445 69.514 6.436 1.00 11.64 105 PHE A C 1
ATOM 856 O O . PHE A 1 106 ? 0.520 68.930 5.348 1.00 11.63 105 PHE A O 1
ATOM 864 N N . SER A 1 107 ? 0.931 70.726 6.648 1.00 10.70 106 SER A N 1
ATOM 865 C CA A SER A 1 107 ? 1.517 71.545 5.583 0.60 10.05 106 SER A CA 1
ATOM 866 C CA B SER A 1 107 ? 1.535 71.503 5.563 0.40 11.27 106 SER A CA 1
ATOM 867 C C . SER A 1 107 ? 3.000 71.825 5.806 1.00 11.42 106 SER A C 1
ATOM 868 O O . SER A 1 107 ? 3.477 71.804 6.932 1.00 11.67 106 SER A O 1
ATOM 873 N N . LEU A 1 108 ? 3.697 72.100 4.712 1.00 11.17 107 LEU A N 1
ATOM 874 C CA . LEU A 1 108 ? 5.100 72.521 4.768 1.00 10.53 107 LEU A CA 1
ATOM 875 C C . LEU A 1 108 ? 5.428 73.270 3.476 1.00 11.99 107 LEU A C 1
ATOM 876 O O . LEU A 1 108 ? 4.680 73.195 2.512 1.00 12.18 107 LEU A O 1
ATOM 881 N N . ALA A 1 109 ? 6.556 73.984 3.495 1.00 12.88 108 ALA A N 1
ATOM 882 C CA . ALA A 1 109 ? 7.140 74.573 2.279 1.00 13.37 108 ALA A CA 1
ATOM 883 C C . ALA A 1 109 ? 8.584 74.130 2.159 1.00 14.18 108 ALA A C 1
ATOM 884 O O . ALA A 1 109 ? 9.292 74.179 3.165 1.00 16.26 108 ALA A O 1
ATOM 886 N N . THR A 1 110 ? 8.997 73.737 0.953 1.00 14.07 109 THR A N 1
ATOM 887 C CA . THR A 1 110 ? 10.354 73.244 0.702 1.00 15.79 109 THR A CA 1
ATOM 888 C C . THR A 1 110 ? 10.860 73.788 -0.624 1.00 15.62 109 THR A C 1
ATOM 889 O O . THR A 1 110 ? 10.172 73.703 -1.615 1.00 17.13 109 THR A O 1
ATOM 893 N N . SER A 1 111 ? 12.097 74.310 -0.624 1.00 18.36 110 SER A N 1
ATOM 894 C CA A SER A 1 111 ? 12.721 74.830 -1.848 0.60 19.67 110 SER A CA 1
ATOM 895 C CA B SER A 1 111 ? 12.701 74.822 -1.853 0.40 20.85 110 SER A CA 1
ATOM 896 C C . SER A 1 111 ? 13.128 73.687 -2.776 1.00 21.89 110 SER A C 1
ATOM 897 O O . SER A 1 111 ? 12.891 73.751 -3.997 1.00 24.78 110 SER A O 1
ATOM 902 N N . ASP A 1 112 ? 13.740 72.644 -2.202 1.00 21.72 111 ASP A N 1
ATOM 903 C CA A ASP A 1 112 ? 14.376 71.602 -3.010 0.50 24.84 111 ASP A CA 1
ATOM 904 C CA B ASP A 1 112 ? 14.406 71.610 -2.995 0.50 24.59 111 ASP A CA 1
ATOM 905 C C . ASP A 1 112 ? 14.343 70.197 -2.399 1.00 25.87 111 ASP A C 1
ATOM 906 O O . ASP A 1 112 ? 15.096 69.314 -2.812 1.00 28.41 111 ASP A O 1
ATOM 915 N N . ALA A 1 113 ? 13.442 69.950 -1.449 1.00 21.84 112 ALA A N 1
ATOM 916 C CA . ALA A 1 113 ? 13.393 68.612 -0.841 1.00 22.93 112 ALA A CA 1
ATOM 917 C C . ALA A 1 113 ? 12.038 67.899 -1.060 1.00 21.13 112 ALA A C 1
ATOM 918 O O . ALA A 1 113 ? 11.596 67.112 -0.233 1.00 23.63 112 ALA A O 1
ATOM 920 N N A HIS A 1 114 ? 11.415 68.134 -2.210 0.50 22.07 113 HIS A N 1
ATOM 921 N N B HIS A 1 114 ? 11.409 68.165 -2.196 0.50 22.45 113 HIS A N 1
ATOM 922 C CA A HIS A 1 114 ? 10.089 67.574 -2.508 0.50 21.07 113 HIS A CA 1
ATOM 923 C CA B HIS A 1 114 ? 10.101 67.592 -2.489 0.50 21.88 113 HIS A CA 1
ATOM 924 C C A HIS A 1 114 ? 10.029 66.060 -2.534 0.50 22.06 113 HIS A C 1
ATOM 925 C C B HIS A 1 114 ? 10.136 66.077 -2.369 0.50 23.68 113 HIS A C 1
ATOM 926 O O A HIS A 1 114 ? 9.044 65.452 -2.110 0.50 21.10 113 HIS A O 1
ATOM 927 O O B HIS A 1 114 ? 9.401 65.502 -1.551 0.50 25.21 113 HIS A O 1
ATOM 934 N N . GLY A 1 115 ? 11.064 65.450 -3.100 1.00 23.88 114 GLY A N 1
ATOM 935 C CA . GLY A 1 115 ? 11.136 63.991 -3.182 1.00 23.09 114 GLY A CA 1
ATOM 936 C C . GLY A 1 115 ? 11.216 63.342 -1.825 1.00 22.80 114 GLY A C 1
ATOM 937 O O . GLY A 1 115 ? 10.617 62.289 -1.599 1.00 24.48 114 GLY A O 1
ATOM 938 N N A LEU A 1 116 ? 11.966 63.967 -0.929 0.50 21.89 115 LEU A N 1
ATOM 939 N N B LEU A 1 116 ? 11.925 63.982 -0.902 0.50 21.84 115 LEU A N 1
ATOM 940 C CA A LEU A 1 116 ? 12.049 63.515 0.453 0.50 22.88 115 LEU A CA 1
ATOM 941 C CA B LEU A 1 116 ? 12.033 63.517 0.491 0.50 22.00 115 LEU A CA 1
ATOM 942 C C A LEU A 1 116 ? 10.665 63.480 1.126 0.50 22.50 115 LEU A C 1
ATOM 943 C C B LEU A 1 116 ? 10.726 63.528 1.302 0.50 23.52 115 LEU A C 1
ATOM 944 O O A LEU A 1 116 ? 10.185 62.406 1.508 0.50 18.91 115 LEU A O 1
ATOM 945 O O B LEU A 1 116 ? 10.411 62.593 2.060 0.50 23.61 115 LEU A O 1
ATOM 950 N N . TYR A 1 117 ? 10.017 64.643 1.233 1.00 20.12 116 TYR A N 1
ATOM 951 C CA . TYR A 1 117 ? 8.752 64.749 1.983 1.00 18.84 116 TYR A CA 1
ATOM 952 C C . TYR A 1 117 ? 7.670 63.896 1.347 1.00 17.17 116 TYR A C 1
ATOM 953 O O . TYR A 1 117 ? 6.751 63.422 2.025 1.00 16.00 116 TYR A O 1
ATOM 962 N N . ALA A 1 118 ? 7.834 63.614 0.062 1.00 17.82 117 ALA A N 1
ATOM 963 C CA . ALA A 1 118 ? 6.913 62.739 -0.635 1.00 18.23 117 ALA A CA 1
ATOM 964 C C . ALA A 1 118 ? 6.947 61.342 -0.041 1.00 18.18 117 ALA A C 1
ATOM 965 O O . ALA A 1 118 ? 5.936 60.656 -0.035 1.00 16.91 117 ALA A O 1
ATOM 967 N N . ARG A 1 119 ? 8.085 60.953 0.527 1.00 19.29 118 ARG A N 1
ATOM 968 C CA A ARG A 1 119 ? 8.175 59.617 1.108 0.50 20.57 118 ARG A CA 1
ATOM 969 C CA B ARG A 1 119 ? 8.243 59.643 1.171 0.50 20.35 118 ARG A CA 1
ATOM 970 C C . ARG A 1 119 ? 7.374 59.509 2.404 1.00 19.19 118 ARG A C 1
ATOM 971 O O . ARG A 1 119 ? 7.079 58.395 2.851 1.00 20.62 118 ARG A O 1
ATOM 986 N N . TYR A 1 120 ? 6.993 60.657 2.987 1.00 17.05 119 TYR A N 1
ATOM 987 C CA A TYR A 1 120 ? 6.166 60.703 4.173 0.50 16.50 119 TYR A CA 1
ATOM 988 C CA B TYR A 1 120 ? 6.145 60.657 4.174 0.50 17.08 119 TYR A CA 1
ATOM 989 C C . TYR A 1 120 ? 4.699 61.005 3.842 1.00 16.00 119 TYR A C 1
ATOM 990 O O . TYR A 1 120 ? 3.916 61.311 4.731 1.00 16.32 119 TYR A O 1
ATOM 1007 N N . GLY A 1 121 ? 4.332 60.934 2.563 1.00 15.11 120 GLY A N 1
ATOM 1008 C CA . GLY A 1 121 ? 2.946 61.121 2.175 1.00 15.12 120 GLY A CA 1
ATOM 1009 C C . GLY A 1 121 ? 2.551 62.538 1.778 1.00 15.03 120 GLY A C 1
ATOM 1010 O O . GLY A 1 121 ? 1.409 62.780 1.396 1.00 14.61 120 GLY A O 1
ATOM 1011 N N . PHE A 1 122 ? 3.482 63.478 1.828 1.00 13.13 121 PHE A N 1
ATOM 1012 C CA . PHE A 1 122 ? 3.193 64.841 1.414 1.00 13.23 121 PHE A CA 1
ATOM 1013 C C . PHE A 1 122 ? 3.078 64.889 -0.106 1.00 14.30 121 PHE A C 1
ATOM 1014 O O . PHE A 1 122 ? 3.815 64.203 -0.832 1.00 15.33 121 PHE A O 1
ATOM 1022 N N . THR A 1 123 ? 2.164 65.718 -0.588 1.00 12.54 122 THR A N 1
ATOM 1023 C CA . THR A 1 123 ? 1.903 65.891 -2.008 1.00 12.69 122 THR A CA 1
ATOM 1024 C C . THR A 1 123 ? 1.876 67.376 -2.350 1.00 12.85 122 THR A C 1
ATOM 1025 O O . THR A 1 123 ? 1.668 68.210 -1.473 1.00 11.63 122 THR A O 1
ATOM 1029 N N . PRO A 1 124 ? 1.951 67.716 -3.642 1.00 13.47 123 PRO A N 1
ATOM 1030 C CA . PRO A 1 124 ? 1.578 69.088 -3.992 1.00 12.59 123 PRO A CA 1
ATOM 1031 C C . PRO A 1 124 ? 0.144 69.359 -3.519 1.00 12.42 123 PRO A C 1
ATOM 1032 O O . PRO A 1 124 ? -0.649 68.430 -3.369 1.00 12.67 123 PRO A O 1
ATOM 1036 N N . PRO A 1 125 ? -0.209 70.626 -3.302 1.00 10.91 124 PRO A N 1
ATOM 1037 C CA . PRO A 1 125 ? -1.551 70.862 -2.829 1.00 10.48 124 PRO A CA 1
ATOM 1038 C C . PRO A 1 125 ? -2.638 70.373 -3.717 1.00 10.97 124 PRO A C 1
ATOM 1039 O O . PRO A 1 125 ? -2.544 70.424 -4.958 1.00 11.69 124 PRO A O 1
ATOM 1043 N N . LEU A 1 126 ? -3.707 69.887 -3.088 1.00 11.67 125 LEU A N 1
ATOM 1044 C CA . LEU A 1 126 ? -4.831 69.405 -3.846 1.00 11.80 125 LEU A CA 1
ATOM 1045 C C . LEU A 1 126 ? -5.493 70.522 -4.630 1.00 12.96 125 LEU A C 1
ATOM 1046 O O . LEU A 1 126 ? -5.960 70.312 -5.777 1.00 13.15 125 LEU A O 1
ATOM 1051 N N . PHE A 1 127 ? -5.618 71.683 -4.000 1.00 10.83 126 PHE A N 1
ATOM 1052 C CA . PHE A 1 127 ? -6.392 72.809 -4.481 1.00 10.89 126 PHE A CA 1
ATOM 1053 C C . PHE A 1 127 ? -5.535 74.084 -4.424 1.00 10.82 126 PHE A C 1
ATOM 1054 O O . PHE A 1 127 ? -5.754 74.984 -3.601 1.00 11.35 126 PHE A O 1
ATOM 1062 N N . PRO A 1 128 ? -4.524 74.164 -5.296 1.00 10.31 127 PRO A N 1
ATOM 1063 C CA . PRO A 1 128 ? -3.545 75.244 -5.151 1.00 10.96 127 PRO A CA 1
ATOM 1064 C C . PRO A 1 128 ? -4.151 76.625 -5.271 1.00 11.50 127 PRO A C 1
ATOM 1065 O O . PRO A 1 128 ? -3.630 77.583 -4.648 1.00 12.30 127 PRO A O 1
ATOM 1069 N N . GLN A 1 129 ? -5.217 76.791 -6.052 1.00 10.76 128 GLN A N 1
ATOM 1070 C CA . GLN A 1 129 ? -5.830 78.098 -6.213 1.00 12.14 128 GLN A CA 1
ATOM 1071 C C . GLN A 1 129 ? -6.496 78.596 -4.946 1.00 12.64 128 GLN A C 1
ATOM 1072 O O . GLN A 1 129 ? -6.784 79.784 -4.828 1.00 14.78 128 GLN A O 1
ATOM 1078 N N . SER A 1 130 ? -6.780 77.706 -3.994 1.00 13.21 129 SER A N 1
ATOM 1079 C CA . SER A 1 130 ? -7.378 78.110 -2.737 1.00 12.47 129 SER A CA 1
ATOM 1080 C C . SER A 1 130 ? -6.412 78.775 -1.769 1.00 12.93 129 SER A C 1
ATOM 1081 O O . SER A 1 130 ? -6.824 79.405 -0.788 1.00 13.61 129 SER A O 1
ATOM 1084 N N . LEU A 1 131 ? -5.118 78.575 -1.985 1.00 12.11 130 LEU A N 1
ATOM 1085 C CA . LEU A 1 131 ? -4.135 78.976 -0.995 1.00 11.21 130 LEU A CA 1
ATOM 1086 C C . LEU A 1 131 ? -3.791 80.455 -1.105 1.00 12.48 130 LEU A C 1
ATOM 1087 O O . LEU A 1 131 ? -3.594 81.010 -2.196 1.00 12.99 130 LEU A O 1
ATOM 1100 N N . GLU A 1 133 ? -1.527 83.733 1.199 1.00 10.85 132 GLU A N 1
ATOM 1101 C CA . GLU A 1 133 ? -0.643 84.067 2.290 1.00 11.50 132 GLU A CA 1
ATOM 1102 C C . GLU A 1 133 ? -0.259 85.534 2.322 1.00 11.16 132 GLU A C 1
ATOM 1103 O O . GLU A 1 133 ? -0.276 86.222 1.289 1.00 10.88 132 GLU A O 1
ATOM 1109 N N . ARG A 1 134 ? 0.124 85.981 3.514 1.00 11.37 133 ARG A N 1
ATOM 1110 C CA . ARG A 1 134 ? 0.905 87.179 3.705 1.00 12.10 133 ARG A CA 1
ATOM 1111 C C . ARG A 1 134 ? 2.289 86.672 4.001 1.00 11.54 133 ARG A C 1
ATOM 1112 O O . ARG A 1 134 ? 2.563 86.164 5.087 1.00 11.29 133 ARG A O 1
ATOM 1120 N N . TYR A 1 135 ? 3.179 86.745 3.020 1.00 12.50 134 TYR A N 1
ATOM 1121 C CA . TYR A 1 135 ? 4.497 86.149 3.158 1.00 12.84 134 TYR A CA 1
ATOM 1122 C C . TYR A 1 135 ? 5.572 87.149 2.804 1.00 12.65 134 TYR A C 1
ATOM 1123 O O . TYR A 1 135 ? 5.547 87.695 1.710 1.00 13.95 134 TYR A O 1
ATOM 1132 N N . VAL A 1 136 ? 6.476 87.399 3.748 1.00 13.33 135 VAL A N 1
ATOM 1133 C CA . VAL A 1 136 ? 7.571 88.374 3.592 1.00 13.82 135 VAL A CA 1
ATOM 1134 C C . VAL A 1 136 ? 8.869 87.621 3.768 1.00 14.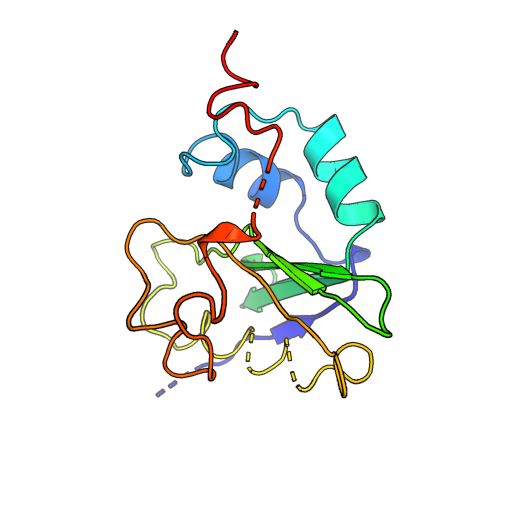69 135 VAL A C 1
ATOM 1135 O O . VAL A 1 136 ? 9.473 87.636 4.847 1.00 15.93 135 VAL A O 1
ATOM 1139 N N A PRO A 1 137 ? 9.326 86.926 2.714 0.50 14.49 136 PRO A N 1
ATOM 1140 N N B PRO A 1 137 ? 9.316 86.918 2.723 0.50 15.11 136 PRO A N 1
ATOM 1141 C CA A PRO A 1 137 ? 10.663 86.333 2.774 0.50 15.26 136 PRO A CA 1
ATOM 1142 C CA B PRO A 1 137 ? 10.343 85.914 3.023 0.50 16.81 136 PRO A CA 1
ATOM 1143 C C A PRO A 1 137 ? 11.723 87.408 2.981 0.50 14.93 136 PRO A C 1
ATOM 1144 C C B PRO A 1 137 ? 11.653 86.446 3.625 0.50 18.78 136 PRO A C 1
ATOM 1145 O O A PRO A 1 137 ? 11.623 88.488 2.424 0.50 16.14 136 PRO A O 1
ATOM 1146 O O B PRO A 1 137 ? 12.258 85.742 4.420 0.50 18.08 136 PRO A O 1
ATOM 1153 N N A GLY A 1 138 ? 12.716 87.133 3.816 0.50 16.11 137 GLY A N 1
ATOM 1154 N N B GLY A 1 138 ? 12.057 87.673 3.297 0.50 19.02 137 GLY A N 1
ATOM 1155 C CA A GLY A 1 138 ? 13.746 88.134 4.105 0.50 18.15 137 GLY A CA 1
ATOM 1156 C CA B GLY A 1 138 ? 13.341 88.210 3.783 0.50 19.00 137 GLY A CA 1
ATOM 1157 C C A GLY A 1 138 ? 13.290 89.245 5.046 0.50 19.21 137 GLY A C 1
ATOM 1158 C C B GLY A 1 138 ? 13.278 89.132 5.001 0.50 19.13 137 GLY A C 1
ATOM 1159 O O A GLY A 1 138 ? 13.926 90.300 5.132 0.50 19.48 137 GLY A O 1
ATOM 1160 O O B GLY A 1 138 ? 14.220 89.896 5.270 0.50 16.95 137 GLY A O 1
ATOM 1161 N N . LEU A 1 139 ? 12.206 89.011 5.790 1.00 17.48 138 LEU A N 1
ATOM 1162 C CA A LEU A 1 139 ? 11.730 89.966 6.808 0.50 15.91 138 LEU A CA 1
ATOM 1163 C CA B LEU A 1 139 ? 11.808 90.073 6.709 0.50 17.21 138 LEU A CA 1
ATOM 1164 C C . LEU A 1 139 ? 12.785 90.413 7.828 1.00 16.86 138 LEU A C 1
ATOM 1165 O O . LEU A 1 139 ? 12.786 91.540 8.283 1.00 18.09 138 LEU A O 1
ATOM 1174 N N . TYR A 1 140 ? 13.626 89.476 8.266 1.00 15.42 139 TYR A N 1
ATOM 1175 C CA . TYR A 1 140 ? 14.538 89.768 9.378 1.00 15.28 139 T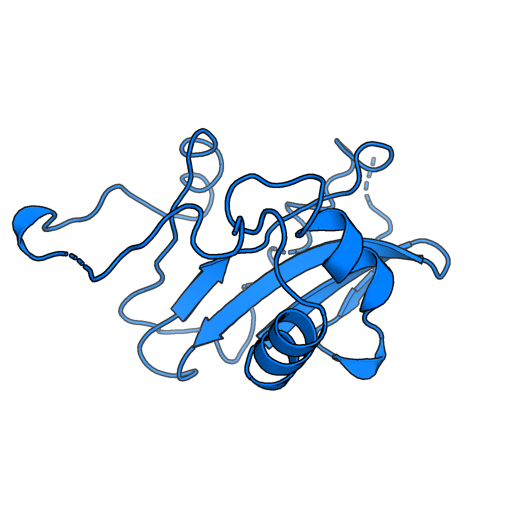YR A CA 1
ATOM 1176 C C . TYR A 1 140 ? 15.801 90.503 8.955 1.00 18.09 139 TYR A C 1
ATOM 1177 O O . TYR A 1 140 ? 16.555 90.960 9.808 1.00 18.40 139 TYR A O 1
ATOM 1186 N N . SER A 1 141 ? 16.064 90.535 7.665 1.00 19.77 140 SER A N 1
ATOM 1187 C CA . SER A 1 141 ? 17.283 91.164 7.168 1.00 26.44 140 SER A CA 1
ATOM 1188 C C . SER A 1 141 ? 16.917 92.621 6.944 1.00 33.69 140 SER A C 1
ATOM 1189 O O . SER A 1 141 ? 16.069 92.929 6.113 1.00 35.19 140 SER A O 1
ATOM 1192 N N . THR A 1 142 ? 17.512 93.496 7.749 1.00 41.22 141 THR A N 1
ATOM 1193 C CA . THR A 1 142 ? 17.072 94.890 7.832 1.00 45.35 141 THR A CA 1
ATOM 1194 C C . THR A 1 142 ? 15.828 94.984 8.719 1.00 47.44 141 THR A C 1
ATOM 1195 O O . THR A 1 142 ? 14.723 95.236 8.227 1.00 50.35 141 THR A O 1
#

CATH classification: 3.40.630.30